Protein AF-A0A151T095-F1 (afdb_monomer_lite)

Sequence (89 aa):
MLSLFFLTIGLPEVTTLININHNLERVPTVVAFVESMTPTGKGNYTINLKDPTATIGASLHYKVKQHQQYGEDIVVRCVLILKQVIFVV

pLDDT: mean 86.76, std 11.61, range [53.62, 97.25]

Structure (mmCIF, N/CA/C/O backbone):
data_AF-A0A151T095-F1
#
_entry.id   AF-A0A151T095-F1
#
loop_
_atom_site.group_PDB
_atom_site.id
_atom_site.type_symbol
_atom_site.label_atom_id
_atom_site.label_alt_id
_atom_site.label_comp_id
_atom_site.label_asym_id
_atom_site.label_entity_id
_atom_site.label_seq_id
_atom_site.pdbx_PDB_ins_code
_atom_site.Cartn_x
_atom_site.Cartn_y
_atom_site.Cartn_z
_atom_site.occupancy
_atom_site.B_iso_or_equiv
_atom_site.auth_seq_id
_atom_site.auth_comp_id
_atom_site.auth_as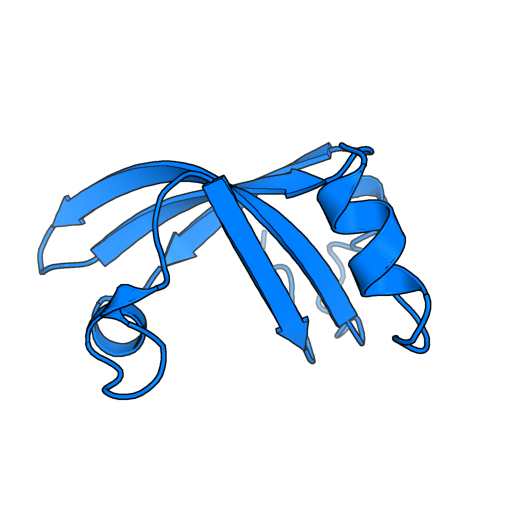ym_id
_atom_site.auth_atom_id
_atom_site.pdbx_PDB_model_num
ATOM 1 N N . MET A 1 1 ? 4.819 -13.755 1.433 1.00 53.62 1 MET A N 1
ATOM 2 C CA . MET A 1 1 ? 5.758 -13.717 0.289 1.00 53.62 1 MET A CA 1
ATOM 3 C C . MET A 1 1 ? 5.335 -14.677 -0.822 1.00 53.62 1 MET A C 1
ATOM 5 O O . MET A 1 1 ? 5.131 -14.205 -1.927 1.00 53.62 1 MET A O 1
ATOM 9 N N . LEU A 1 2 ? 5.079 -15.963 -0.529 1.00 54.16 2 LEU A N 1
ATOM 10 C CA . LEU A 1 2 ? 4.579 -16.947 -1.513 1.00 54.16 2 LEU A CA 1
ATOM 11 C C . LEU A 1 2 ? 3.288 -16.517 -2.243 1.00 54.16 2 LEU A C 1
ATOM 13 O O . LEU A 1 2 ? 3.164 -16.738 -3.438 1.00 54.16 2 LEU A O 1
ATOM 17 N N . SER A 1 3 ? 2.356 -15.847 -1.553 1.00 55.97 3 SER A N 1
ATOM 18 C CA . SER A 1 3 ? 1.069 -15.412 -2.129 1.00 55.97 3 SER A CA 1
ATOM 19 C C . SER A 1 3 ? 1.192 -14.438 -3.315 1.00 55.97 3 SER A C 1
ATOM 21 O O . SER A 1 3 ? 0.462 -14.597 -4.288 1.00 55.97 3 SER A O 1
ATOM 23 N N . LEU A 1 4 ? 2.128 -13.477 -3.288 1.00 60.91 4 LEU A N 1
ATOM 24 C CA . LEU A 1 4 ? 2.323 -12.562 -4.423 1.00 60.91 4 LEU A CA 1
ATOM 25 C C . LEU A 1 4 ? 2.902 -13.283 -5.643 1.00 60.91 4 LEU A C 1
ATOM 27 O O . LEU A 1 4 ? 2.476 -13.011 -6.759 1.00 60.91 4 LEU A O 1
ATOM 31 N N . PHE A 1 5 ? 3.836 -14.215 -5.425 1.00 58.06 5 PHE A N 1
ATOM 32 C CA . PHE A 1 5 ? 4.525 -14.920 -6.506 1.00 58.06 5 PHE A CA 1
ATOM 33 C C . PHE A 1 5 ? 3.549 -15.702 -7.397 1.00 58.06 5 PHE A C 1
ATOM 35 O O . PHE A 1 5 ? 3.698 -15.709 -8.612 1.00 58.06 5 PHE A O 1
ATOM 42 N N . PHE A 1 6 ? 2.503 -16.303 -6.819 1.00 61.38 6 PHE A N 1
ATOM 43 C CA . PHE A 1 6 ? 1.476 -16.993 -7.605 1.00 61.38 6 PHE A CA 1
ATOM 44 C C . PHE A 1 6 ? 0.562 -16.038 -8.386 1.00 61.38 6 PHE A C 1
ATOM 46 O O . PHE A 1 6 ? 0.176 -16.355 -9.507 1.00 61.38 6 PHE A O 1
ATOM 53 N N . LEU A 1 7 ? 0.245 -14.859 -7.840 1.00 65.06 7 LEU A N 1
ATOM 54 C CA . LEU A 1 7 ? -0.616 -13.872 -8.509 1.00 65.06 7 LEU A CA 1
ATOM 55 C C . LEU A 1 7 ? 0.060 -13.232 -9.728 1.00 65.06 7 LEU A C 1
ATOM 57 O O . LEU A 1 7 ? -0.623 -12.806 -10.657 1.00 65.06 7 LEU A O 1
ATOM 61 N N . THR A 1 8 ? 1.392 -13.195 -9.757 1.00 65.94 8 THR A N 1
ATOM 62 C CA . THR A 1 8 ? 2.148 -12.644 -10.887 1.00 65.94 8 THR A CA 1
ATOM 63 C C . THR A 1 8 ? 2.268 -13.602 -12.076 1.00 65.94 8 THR A C 1
ATOM 65 O O . THR A 1 8 ? 2.531 -13.137 -13.179 1.00 65.94 8 THR A O 1
ATOM 68 N N . ILE A 1 9 ? 2.030 -14.913 -11.904 1.00 66.62 9 ILE A N 1
ATOM 69 C CA . ILE A 1 9 ? 2.243 -15.944 -12.950 1.00 66.62 9 ILE A CA 1
ATOM 70 C C . ILE A 1 9 ? 1.319 -15.772 -14.178 1.00 66.62 9 ILE A C 1
ATOM 72 O O . ILE A 1 9 ? 1.589 -16.340 -15.231 1.00 66.62 9 ILE A O 1
ATOM 76 N N . GLY A 1 10 ? 0.273 -14.944 -14.099 1.00 67.88 10 GLY A N 1
ATOM 77 C CA . GLY A 1 10 ? -0.629 -14.646 -15.223 1.00 67.88 10 GLY A CA 1
ATOM 78 C C . GLY A 1 10 ? -0.729 -13.168 -15.606 1.00 67.88 10 GLY A C 1
ATOM 79 O O . GLY A 1 10 ? -1.584 -12.819 -16.419 1.00 67.88 10 GLY A O 1
ATOM 80 N N . LEU A 1 11 ? 0.082 -12.288 -15.012 1.00 73.94 11 LEU A N 1
ATOM 81 C CA . LEU A 1 11 ? 0.023 -10.850 -15.275 1.00 73.94 11 LEU A CA 1
ATOM 82 C C . LEU A 1 11 ? 1.165 -10.450 -16.217 1.00 73.94 11 LEU A C 1
ATOM 84 O O . LEU A 1 11 ? 2.327 -10.545 -15.818 1.00 73.94 11 LEU A O 1
ATOM 88 N N . PRO A 1 12 ? 0.876 -9.994 -17.450 1.00 66.94 12 PRO A N 1
ATOM 89 C CA . PRO A 1 12 ? 1.916 -9.422 -18.288 1.00 66.94 12 PRO A CA 1
ATOM 90 C C . PRO A 1 12 ? 2.434 -8.138 -17.627 1.00 66.94 12 PRO A C 1
ATOM 92 O O . PRO A 1 12 ? 1.646 -7.288 -17.210 1.00 66.94 12 PRO A O 1
ATOM 95 N N . GLU A 1 13 ? 3.760 -8.013 -17.545 1.00 81.94 13 GLU A N 1
ATOM 96 C CA . GLU A 1 13 ? 4.446 -6.749 -17.249 1.00 81.94 13 GLU A CA 1
ATOM 97 C C . GLU A 1 13 ? 4.169 -6.174 -15.840 1.00 81.94 13 GLU A C 1
ATOM 99 O O . GLU A 1 13 ? 3.685 -5.055 -15.662 1.00 81.94 13 GLU A O 1
ATOM 104 N N . VAL A 1 14 ? 4.485 -6.961 -14.803 1.00 87.50 14 VAL A N 1
ATOM 105 C CA . VAL A 1 14 ? 4.461 -6.496 -13.405 1.00 87.50 14 VAL A CA 1
ATOM 106 C C . VAL A 1 14 ? 5.718 -5.681 -13.105 1.00 87.50 14 VAL A C 1
ATOM 108 O O . VAL A 1 14 ? 6.833 -6.202 -13.136 1.00 87.50 14 VAL A O 1
ATOM 111 N N . THR A 1 15 ? 5.534 -4.409 -12.767 1.00 89.81 15 THR A N 1
ATOM 112 C CA . THR A 1 15 ? 6.601 -3.521 -12.304 1.00 89.81 15 THR A CA 1
ATOM 113 C C . THR A 1 15 ? 6.779 -3.667 -10.793 1.00 89.81 15 THR A C 1
ATOM 115 O O . THR A 1 15 ? 5.818 -3.553 -10.030 1.00 89.81 15 THR A O 1
ATOM 118 N N . THR A 1 16 ? 8.014 -3.923 -10.356 1.00 90.12 16 THR A N 1
ATOM 119 C CA . THR A 1 16 ? 8.374 -3.953 -8.932 1.00 90.12 16 THR A CA 1
ATOM 120 C C . THR A 1 16 ? 8.371 -2.547 -8.346 1.00 90.12 16 THR A C 1
ATOM 122 O O . THR A 1 16 ? 8.706 -1.580 -9.033 1.00 90.12 16 THR A O 1
ATOM 125 N N . LEU A 1 17 ? 8.036 -2.424 -7.062 1.00 89.88 17 LEU A N 1
ATOM 126 C CA . LEU A 1 17 ? 7.925 -1.123 -6.398 1.00 89.88 17 LEU A CA 1
ATOM 127 C C . LEU A 1 17 ? 9.228 -0.315 -6.451 1.00 89.88 17 LEU A C 1
ATOM 129 O O . LEU A 1 17 ? 9.175 0.892 -6.671 1.00 89.88 17 LEU A O 1
ATOM 133 N N . ILE A 1 18 ? 10.389 -0.966 -6.313 1.00 89.19 18 ILE A N 1
ATOM 134 C CA . ILE A 1 18 ? 11.699 -0.291 -6.384 1.00 89.19 18 ILE A CA 1
ATOM 135 C C . ILE A 1 18 ? 12.005 0.320 -7.764 1.00 89.19 18 ILE A C 1
ATOM 137 O O . ILE A 1 18 ? 12.816 1.235 -7.859 1.00 89.19 18 ILE A O 1
ATOM 141 N N . ASN A 1 19 ? 11.358 -0.173 -8.825 1.00 87.31 19 ASN A N 1
ATOM 142 C CA . ASN A 1 19 ? 11.579 0.268 -10.204 1.00 87.31 19 ASN A CA 1
ATOM 143 C C . ASN A 1 19 ? 10.520 1.270 -10.687 1.00 87.31 19 ASN A C 1
ATOM 145 O O . ASN A 1 19 ? 10.525 1.642 -11.862 1.00 87.31 19 ASN A O 1
ATOM 149 N N . ILE A 1 20 ? 9.598 1.703 -9.821 1.00 84.25 20 ILE A N 1
ATOM 150 C CA . ILE A 1 20 ? 8.627 2.733 -10.186 1.00 84.25 20 ILE A CA 1
ATOM 151 C C . ILE A 1 20 ? 9.370 4.060 -10.347 1.00 84.25 20 ILE A C 1
ATOM 153 O O . ILE A 1 20 ? 9.871 4.638 -9.386 1.00 84.25 20 ILE A O 1
ATOM 157 N N . ASN A 1 21 ? 9.437 4.534 -11.589 1.00 75.31 21 ASN A N 1
ATOM 158 C CA . ASN A 1 21 ? 10.074 5.794 -11.928 1.00 75.31 21 ASN A CA 1
ATOM 159 C C . ASN A 1 21 ? 9.230 6.983 -11.428 1.00 75.31 21 ASN A C 1
ATOM 161 O O . ASN A 1 21 ? 8.014 7.024 -11.606 1.00 75.31 21 ASN A O 1
ATOM 165 N N . HIS A 1 22 ? 9.891 7.984 -10.852 1.00 71.81 22 HIS A N 1
ATOM 166 C CA . HIS A 1 22 ? 9.280 9.225 -10.375 1.00 71.81 22 HIS A CA 1
ATOM 167 C C . HIS A 1 22 ? 8.984 10.246 -11.492 1.00 71.81 22 HIS A C 1
ATOM 169 O O . HIS A 1 22 ? 8.421 11.304 -11.224 1.00 71.81 22 HIS A O 1
ATOM 175 N N . ASN A 1 23 ? 9.316 9.939 -12.750 1.00 74.12 23 ASN A N 1
ATOM 176 C CA . ASN A 1 23 ? 9.146 10.835 -13.903 1.00 74.12 23 ASN A CA 1
ATOM 177 C C . ASN A 1 23 ? 7.693 10.949 -14.426 1.00 74.12 23 ASN A C 1
ATOM 179 O O . ASN A 1 23 ? 7.497 11.288 -15.591 1.00 74.12 23 ASN A O 1
ATOM 183 N N . LEU A 1 24 ? 6.674 10.659 -13.605 1.00 67.94 24 LEU A N 1
ATOM 184 C CA . LEU A 1 24 ? 5.240 10.669 -13.969 1.00 67.94 24 LEU A CA 1
ATOM 185 C C . LEU A 1 24 ? 4.833 9.690 -15.091 1.00 67.94 24 LEU A C 1
ATOM 187 O O . LEU A 1 24 ? 3.704 9.742 -15.584 1.00 67.94 24 LEU A O 1
ATOM 191 N N . GLU A 1 25 ? 5.720 8.778 -15.486 1.00 82.88 25 GLU A N 1
ATOM 192 C CA . GLU A 1 25 ? 5.411 7.735 -16.458 1.00 82.88 25 GLU A CA 1
ATOM 193 C C . GLU A 1 25 ? 4.437 6.715 -15.851 1.00 82.88 25 GLU A C 1
ATOM 195 O O . GLU A 1 25 ? 4.585 6.286 -14.704 1.00 82.88 25 GLU A O 1
ATOM 200 N N . ARG A 1 26 ? 3.406 6.338 -16.618 1.00 86.88 26 ARG A N 1
ATOM 201 C CA . ARG A 1 26 ? 2.440 5.323 -16.186 1.00 86.88 26 ARG A CA 1
ATOM 202 C C . ARG A 1 26 ? 3.072 3.945 -16.267 1.00 86.88 26 ARG A C 1
ATOM 204 O O . ARG A 1 26 ? 3.357 3.473 -17.363 1.00 86.88 26 ARG A O 1
ATOM 211 N N . VAL A 1 27 ? 3.183 3.267 -15.130 1.00 88.94 27 VAL A N 1
ATOM 212 C CA . VAL A 1 27 ? 3.593 1.860 -15.111 1.00 88.94 27 VAL A CA 1
ATOM 213 C C . VAL A 1 27 ? 2.376 0.940 -15.323 1.00 88.94 27 VAL A C 1
ATOM 215 O O . VAL A 1 27 ? 1.297 1.217 -14.775 1.00 88.94 27 VAL A O 1
ATOM 218 N N . PRO A 1 28 ? 2.497 -0.147 -16.116 1.00 88.75 28 PRO A N 1
ATOM 219 C CA . PRO A 1 28 ? 1.349 -0.958 -16.528 1.00 88.75 28 PRO A CA 1
ATOM 220 C C . PRO A 1 28 ? 0.607 -1.617 -15.365 1.00 88.75 28 PRO A C 1
ATOM 222 O O . PRO A 1 28 ? -0.609 -1.438 -15.240 1.00 88.75 28 PRO A O 1
ATOM 225 N N . THR A 1 29 ? 1.330 -2.354 -14.516 1.00 91.75 29 THR A N 1
ATOM 226 C CA . THR A 1 29 ? 0.764 -3.118 -13.400 1.00 91.75 29 THR A CA 1
ATOM 227 C C . THR A 1 29 ? 1.719 -3.135 -12.212 1.00 91.75 29 THR A C 1
ATOM 229 O O . THR A 1 29 ? 2.904 -3.412 -12.368 1.00 91.75 29 THR A O 1
ATOM 232 N N . VAL A 1 30 ? 1.187 -2.920 -11.012 1.00 90.88 30 VAL A N 1
ATOM 233 C CA . VAL A 1 30 ? 1.886 -3.090 -9.734 1.00 90.88 30 VAL A CA 1
ATOM 234 C C . VAL A 1 30 ? 1.097 -4.076 -8.884 1.00 90.88 30 VAL A C 1
ATOM 236 O O . VAL A 1 30 ? -0.121 -3.950 -8.744 1.00 90.88 30 VAL A O 1
ATOM 239 N N . VAL A 1 31 ? 1.792 -5.047 -8.295 1.00 92.25 31 VAL A N 1
ATOM 240 C CA . VAL A 1 31 ? 1.204 -6.007 -7.354 1.00 92.25 31 VAL A CA 1
ATOM 241 C C . VAL A 1 31 ? 1.882 -5.831 -6.006 1.00 92.25 31 VAL A C 1
ATOM 243 O O . VAL A 1 31 ? 3.083 -6.046 -5.879 1.00 92.25 31 VAL A O 1
ATOM 246 N N . ALA A 1 32 ? 1.114 -5.440 -4.995 1.00 93.19 32 ALA A N 1
ATOM 247 C CA . ALA A 1 32 ? 1.629 -5.177 -3.656 1.00 93.19 32 ALA A CA 1
ATOM 248 C C . ALA A 1 32 ? 0.579 -5.541 -2.607 1.00 93.19 32 ALA A C 1
ATOM 250 O O . ALA A 1 32 ? -0.619 -5.445 -2.869 1.00 93.19 32 ALA A O 1
ATOM 251 N N . PHE A 1 33 ? 1.004 -5.947 -1.412 1.00 94.31 33 PHE A N 1
ATOM 252 C CA . PHE A 1 33 ? 0.081 -6.139 -0.296 1.00 94.31 33 PHE A CA 1
ATOM 253 C C . PHE A 1 33 ? 0.047 -4.923 0.623 1.00 94.31 33 PHE A C 1
ATOM 255 O O . PHE A 1 33 ? 1.035 -4.199 0.757 1.00 94.31 33 PHE A O 1
ATOM 262 N N . VAL A 1 34 ? -1.087 -4.719 1.287 1.00 96.19 34 VAL A N 1
ATOM 263 C CA . VAL A 1 34 ? -1.256 -3.656 2.281 1.00 96.19 34 VAL A CA 1
ATOM 264 C C . VAL A 1 34 ? -0.541 -4.065 3.571 1.00 96.19 34 VAL A C 1
ATOM 266 O O . VAL A 1 34 ? -1.017 -4.920 4.322 1.00 96.19 34 VAL A O 1
ATOM 269 N N . GLU A 1 35 ? 0.624 -3.482 3.839 1.00 97.00 35 GLU A N 1
ATOM 270 C CA . GLU A 1 35 ? 1.417 -3.758 5.041 1.00 97.00 35 GLU A CA 1
ATOM 271 C C . GLU A 1 35 ? 0.781 -3.143 6.292 1.00 97.00 35 GLU A C 1
ATOM 273 O O . GLU A 1 35 ? 0.671 -3.819 7.323 1.00 97.00 35 GLU A O 1
ATOM 278 N N . SER A 1 36 ? 0.322 -1.896 6.175 1.00 97.25 36 SER A N 1
ATOM 279 C CA . SER A 1 36 ? -0.390 -1.146 7.210 1.00 97.25 36 SER A CA 1
ATOM 280 C C . SER A 1 36 ? -1.426 -0.202 6.597 1.00 97.25 36 SER A C 1
ATOM 282 O O . SER A 1 36 ? -1.349 0.155 5.420 1.00 97.25 36 SER A O 1
ATOM 284 N N . MET A 1 37 ? -2.405 0.194 7.411 1.00 96.88 37 MET A N 1
ATOM 285 C CA . MET A 1 37 ? -3.458 1.135 7.041 1.00 96.88 37 MET A CA 1
ATOM 286 C C . MET A 1 37 ? -3.838 1.984 8.257 1.00 96.88 37 MET A C 1
ATOM 288 O O . MET A 1 37 ? -4.250 1.443 9.281 1.00 96.88 37 MET A O 1
ATOM 292 N N . THR A 1 38 ? -3.724 3.304 8.129 1.00 96.94 38 THR A N 1
ATOM 293 C CA . THR A 1 38 ? -3.980 4.276 9.198 1.00 96.94 38 THR A CA 1
ATOM 294 C C . THR A 1 38 ? -5.055 5.265 8.747 1.00 96.94 38 THR A C 1
ATOM 296 O O . THR A 1 38 ? -4.852 5.941 7.737 1.00 96.94 38 THR A O 1
ATOM 299 N N . PRO A 1 39 ? -6.191 5.391 9.455 1.00 95.75 39 PRO A N 1
ATOM 300 C CA . PRO A 1 39 ? -7.197 6.404 9.142 1.00 95.75 39 PRO A CA 1
ATOM 301 C C . PRO A 1 39 ? -6.625 7.819 9.314 1.00 95.75 39 PRO A C 1
ATOM 303 O O . PRO A 1 39 ? -6.028 8.119 10.344 1.00 95.75 39 PRO A O 1
ATOM 306 N N . THR A 1 40 ? -6.833 8.700 8.336 1.00 91.94 40 THR A N 1
ATOM 307 C CA . THR A 1 40 ? -6.365 10.103 8.382 1.00 91.94 40 THR A CA 1
ATOM 308 C C . THR A 1 40 ? -7.489 11.115 8.617 1.00 91.94 40 THR A C 1
ATOM 310 O O . THR A 1 40 ? -7.226 12.258 8.982 1.00 91.94 40 THR A O 1
ATOM 313 N N . GLY A 1 41 ? -8.750 10.702 8.437 1.00 88.50 41 GLY A N 1
ATOM 314 C CA . GLY A 1 41 ? -9.946 11.533 8.616 1.00 88.50 41 GLY A CA 1
ATOM 315 C C . GLY A 1 41 ? -10.869 11.520 7.394 1.00 88.50 41 GLY A C 1
ATOM 316 O O . GLY A 1 41 ? -10.454 11.203 6.278 1.00 88.50 41 GLY A O 1
ATOM 317 N N . LYS A 1 42 ? -12.156 11.840 7.599 1.00 89.44 42 LYS A N 1
ATOM 318 C CA . LYS A 1 42 ? -13.209 11.798 6.554 1.00 89.44 42 LYS A CA 1
ATOM 319 C C . LYS A 1 42 ? -13.283 10.452 5.801 1.00 89.44 42 LYS A C 1
ATOM 321 O O . LYS A 1 42 ? -13.624 10.415 4.625 1.00 89.44 42 LYS A O 1
ATOM 326 N N . GLY A 1 43 ? -12.918 9.358 6.473 1.00 89.19 43 GLY A N 1
ATOM 327 C CA . GLY A 1 43 ? -12.886 8.013 5.892 1.00 89.19 43 GLY A CA 1
ATOM 328 C C . GLY A 1 43 ? -11.722 7.739 4.932 1.00 89.19 43 GLY A C 1
ATOM 329 O O . GLY A 1 43 ? -11.746 6.714 4.261 1.00 89.19 43 GLY A O 1
ATOM 330 N N . ASN A 1 44 ? -10.727 8.628 4.828 1.00 94.75 44 ASN A N 1
ATOM 331 C CA . ASN A 1 44 ? -9.499 8.360 4.074 1.00 94.75 44 ASN A CA 1
ATOM 332 C C . ASN A 1 44 ? -8.483 7.608 4.936 1.00 94.75 44 ASN A C 1
ATOM 334 O O . ASN A 1 44 ? -8.524 7.673 6.171 1.00 94.75 44 ASN A O 1
ATOM 338 N N . TYR A 1 45 ? -7.546 6.940 4.268 1.00 96.25 45 TYR A N 1
ATOM 339 C CA . TYR A 1 45 ? -6.480 6.192 4.919 1.00 96.25 45 TYR A CA 1
ATOM 340 C C . TYR A 1 45 ? -5.134 6.495 4.271 1.00 96.25 45 TYR A C 1
ATOM 342 O O . TYR A 1 45 ? -5.042 6.646 3.055 1.00 96.25 45 TYR A O 1
ATOM 350 N N . THR A 1 46 ? -4.080 6.517 5.073 1.00 96.25 46 THR A N 1
ATOM 351 C CA . THR A 1 46 ? -2.719 6.292 4.588 1.00 96.25 46 THR A CA 1
ATOM 352 C C . THR A 1 46 ? -2.464 4.796 4.625 1.00 96.25 46 THR A C 1
ATOM 354 O O . THR A 1 46 ? -2.744 4.148 5.635 1.00 96.25 46 THR A O 1
ATOM 357 N N . ILE A 1 47 ? -1.946 4.240 3.538 1.00 96.62 47 ILE A N 1
ATOM 358 C CA . ILE A 1 47 ? -1.574 2.829 3.444 1.00 96.62 47 ILE A CA 1
ATOM 359 C C . ILE A 1 47 ? -0.100 2.706 3.089 1.00 96.62 47 ILE A C 1
ATOM 361 O O . ILE A 1 47 ? 0.429 3.523 2.339 1.00 96.62 47 ILE A O 1
ATOM 365 N N . ASN A 1 48 ? 0.541 1.657 3.590 1.00 96.62 48 ASN A N 1
ATOM 366 C CA . ASN A 1 48 ? 1.849 1.237 3.103 1.00 96.62 48 ASN A CA 1
ATOM 367 C C . ASN A 1 48 ? 1.661 0.008 2.218 1.00 96.62 48 ASN A C 1
ATOM 369 O O . ASN A 1 48 ? 1.112 -1.003 2.662 1.00 96.62 48 ASN A O 1
ATOM 373 N N . LEU A 1 49 ? 2.093 0.107 0.965 1.00 95.06 49 LEU A N 1
ATOM 374 C CA . LEU A 1 49 ? 2.090 -0.982 -0.002 1.00 95.06 49 LEU A CA 1
ATOM 375 C C . LEU A 1 49 ? 3.467 -1.620 -0.037 1.00 95.06 49 LEU A C 1
ATOM 377 O O . LEU A 1 49 ? 4.470 -0.915 -0.111 1.00 95.06 49 LEU A O 1
ATOM 381 N N . LYS A 1 50 ? 3.512 -2.948 -0.009 1.00 94.06 50 LYS A N 1
ATOM 382 C CA . LYS A 1 50 ? 4.761 -3.699 0.017 1.00 94.06 50 LYS A CA 1
ATOM 383 C C . LYS A 1 50 ? 4.776 -4.813 -1.010 1.00 94.06 50 LYS A C 1
ATOM 385 O O . LYS A 1 50 ? 3.821 -5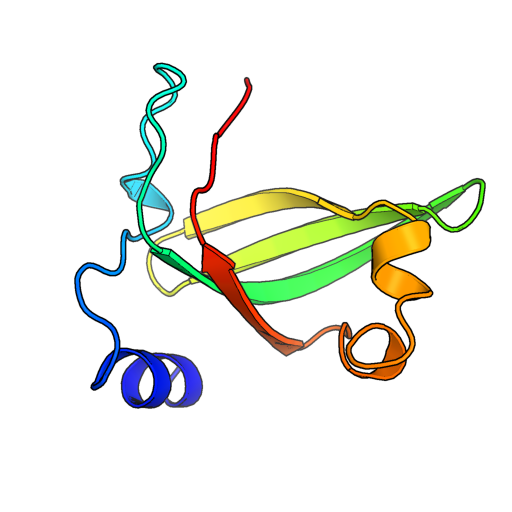.582 -1.134 1.00 94.06 50 LYS A O 1
ATOM 390 N N . ASP A 1 51 ? 5.901 -4.933 -1.689 1.00 91.56 51 ASP A N 1
ATOM 391 C CA . ASP A 1 51 ? 6.279 -6.092 -2.485 1.00 91.56 51 ASP A CA 1
ATOM 392 C C . ASP A 1 51 ? 7.619 -6.645 -1.942 1.00 91.56 51 ASP A C 1
ATOM 394 O O . ASP A 1 51 ? 8.135 -6.145 -0.937 1.00 91.56 51 ASP A O 1
ATOM 398 N N . PRO A 1 52 ? 8.191 -7.717 -2.515 1.00 89.94 52 PRO A N 1
ATOM 399 C CA . PRO A 1 52 ? 9.490 -8.226 -2.068 1.00 89.94 52 PRO A CA 1
ATOM 400 C C . PRO A 1 52 ? 10.663 -7.241 -2.217 1.00 89.94 52 PRO A C 1
ATOM 402 O O . PRO A 1 52 ? 11.726 -7.505 -1.663 1.00 89.94 52 PRO A O 1
ATOM 405 N N . THR A 1 53 ? 10.499 -6.150 -2.971 1.00 91.75 53 THR A N 1
ATOM 406 C CA . THR A 1 53 ? 11.572 -5.219 -3.341 1.00 91.75 53 THR A CA 1
ATOM 407 C C . THR A 1 53 ? 11.564 -3.927 -2.530 1.00 91.75 53 THR A C 1
ATOM 409 O O . THR A 1 53 ? 12.637 -3.414 -2.219 1.00 91.75 53 THR A O 1
ATOM 412 N N . ALA A 1 54 ? 10.392 -3.400 -2.167 1.00 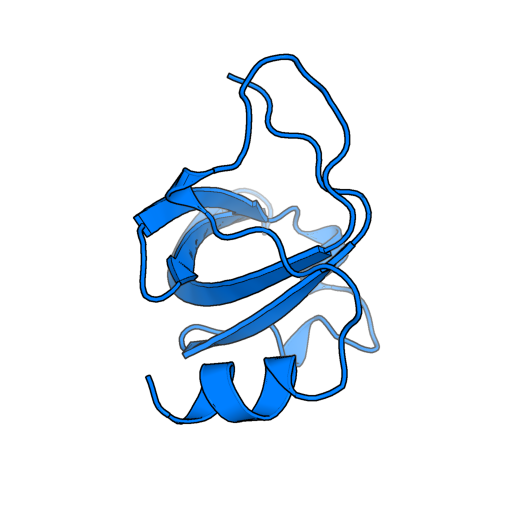92.81 54 ALA A N 1
ATOM 413 C CA . ALA A 1 54 ? 10.270 -2.149 -1.424 1.00 92.81 54 ALA A CA 1
ATOM 414 C C . ALA A 1 54 ? 8.934 -2.029 -0.668 1.00 92.81 54 ALA A C 1
ATOM 416 O O . ALA A 1 54 ? 7.989 -2.792 -0.882 1.00 92.81 54 ALA A O 1
ATOM 417 N N . THR A 1 55 ? 8.863 -1.017 0.199 1.00 94.12 55 THR A N 1
ATOM 418 C CA . THR A 1 55 ? 7.617 -0.499 0.778 1.00 94.12 55 THR A CA 1
ATOM 419 C C . THR A 1 55 ? 7.430 0.941 0.303 1.00 94.12 55 THR A C 1
ATOM 421 O O . THR A 1 55 ? 8.353 1.745 0.428 1.00 94.12 55 THR A O 1
ATOM 424 N N . ILE A 1 56 ? 6.241 1.284 -0.196 1.00 92.00 56 ILE A N 1
ATOM 425 C CA . ILE A 1 56 ? 5.867 2.652 -0.580 1.00 92.00 56 ILE A CA 1
ATOM 426 C C . ILE A 1 56 ? 4.648 3.128 0.215 1.00 92.00 56 ILE A C 1
ATOM 428 O O . ILE A 1 56 ? 3.740 2.349 0.507 1.00 92.00 56 ILE A O 1
ATOM 432 N N . GLY A 1 57 ? 4.613 4.417 0.547 1.00 92.75 57 GLY A N 1
ATOM 433 C CA . GLY A 1 57 ? 3.427 5.055 1.117 1.00 92.75 57 GLY A CA 1
ATOM 434 C C . GLY A 1 57 ? 2.437 5.458 0.024 1.00 92.75 57 GLY A C 1
ATOM 435 O O . GLY A 1 57 ? 2.838 5.903 -1.050 1.00 92.75 57 GLY A O 1
ATOM 436 N N . ALA A 1 58 ? 1.142 5.327 0.297 1.00 92.62 58 ALA A N 1
ATOM 437 C CA . ALA A 1 58 ? 0.076 5.776 -0.590 1.00 92.62 58 ALA A CA 1
ATOM 438 C C . ALA A 1 58 ? -1.132 6.301 0.197 1.00 92.62 58 ALA A C 1
ATOM 440 O O . ALA A 1 58 ? -1.332 5.992 1.374 1.00 92.62 58 ALA A O 1
ATOM 441 N N . SER A 1 59 ? -1.967 7.092 -0.476 1.00 93.69 59 SER A N 1
ATOM 442 C CA . SER A 1 59 ? -3.255 7.543 0.055 1.00 93.69 59 SER A CA 1
ATOM 443 C C . SER A 1 59 ? -4.391 6.714 -0.533 1.00 93.69 59 SER A C 1
ATOM 445 O O . SER A 1 59 ? -4.517 6.594 -1.750 1.00 93.69 59 SER A O 1
ATOM 447 N N . LEU A 1 60 ? -5.256 6.186 0.327 1.00 95.12 60 LEU A N 1
ATOM 448 C CA . LEU A 1 60 ? -6.492 5.514 -0.049 1.00 95.12 60 LEU A CA 1
ATOM 449 C C . LEU A 1 60 ? -7.673 6.457 0.190 1.00 95.12 60 LEU A C 1
ATOM 451 O O . LEU A 1 60 ? -8.043 6.758 1.328 1.00 95.12 60 LEU A O 1
ATOM 455 N N . HIS A 1 61 ? -8.275 6.913 -0.905 1.00 95.06 61 HIS A N 1
ATOM 456 C CA . HIS A 1 61 ? -9.445 7.780 -0.862 1.00 95.06 61 HIS A CA 1
ATOM 457 C C . HIS A 1 61 ? -10.688 7.013 -0.382 1.00 95.06 61 HIS A C 1
ATOM 459 O O . HIS A 1 61 ? -10.939 5.890 -0.828 1.00 95.06 61 HIS A O 1
ATOM 465 N N . TYR A 1 62 ? -11.518 7.633 0.461 1.00 94.50 62 TYR A N 1
ATOM 466 C CA . TYR A 1 62 ? -12.673 6.977 1.098 1.00 94.50 62 TYR A CA 1
ATOM 467 C C . TYR A 1 62 ? -13.643 6.312 0.104 1.00 94.50 62 TYR A C 1
ATOM 469 O O . TYR A 1 62 ? -14.169 5.237 0.375 1.00 94.50 62 TYR A O 1
ATOM 477 N N . LYS A 1 63 ? -13.835 6.903 -1.085 1.00 95.25 63 LYS A N 1
ATOM 478 C CA . LYS A 1 63 ? -14.694 6.334 -2.145 1.00 95.25 63 LYS A CA 1
ATOM 479 C C . LYS A 1 63 ? -14.225 4.965 -2.641 1.00 95.25 63 LYS A C 1
ATOM 481 O O . LYS A 1 63 ? -15.057 4.153 -3.023 1.00 95.25 63 LYS A O 1
ATOM 486 N N . VAL A 1 64 ? -12.917 4.702 -2.629 1.00 93.31 64 VAL A N 1
ATOM 487 C CA . VAL A 1 64 ? -12.377 3.382 -2.988 1.00 93.31 64 VAL A CA 1
ATOM 488 C C . VAL A 1 64 ? -12.756 2.368 -1.909 1.00 93.31 64 VAL A C 1
ATOM 490 O O . VAL A 1 64 ? -13.211 1.273 -2.222 1.00 93.31 64 VAL A O 1
ATOM 493 N N . LYS A 1 65 ? -12.663 2.764 -0.633 1.00 93.25 65 LYS A N 1
ATOM 494 C CA . LYS A 1 65 ? -13.061 1.925 0.504 1.00 93.25 65 LYS A CA 1
ATOM 495 C C . LYS A 1 65 ? -14.579 1.706 0.595 1.00 93.25 65 LYS A C 1
ATOM 497 O O . LYS A 1 65 ? -15.011 0.706 1.149 1.00 93.25 65 LYS A O 1
ATOM 502 N N . GLN A 1 66 ? -15.379 2.605 0.024 1.00 94.81 66 GLN A N 1
ATOM 503 C CA . GLN A 1 66 ? -16.836 2.476 -0.098 1.00 94.81 66 GLN A CA 1
ATOM 504 C C . GLN A 1 66 ? -17.284 1.776 -1.390 1.00 94.81 66 GLN A C 1
ATOM 506 O O . GLN A 1 66 ? -18.484 1.626 -1.614 1.00 94.81 66 GLN A O 1
ATOM 511 N N . HIS A 1 67 ? -16.357 1.374 -2.266 1.00 95.19 67 HIS A N 1
ATOM 512 C CA . HIS A 1 67 ? -16.721 0.720 -3.516 1.00 95.19 67 HIS A CA 1
ATOM 513 C C . HIS A 1 67 ? -17.403 -0.622 -3.229 1.00 95.19 67 HIS A C 1
ATOM 515 O O . HIS A 1 67 ? -16.798 -1.490 -2.607 1.00 95.19 67 HIS A O 1
ATOM 521 N N . GLN A 1 68 ? -18.624 -0.823 -3.729 1.00 94.75 68 GLN A N 1
ATOM 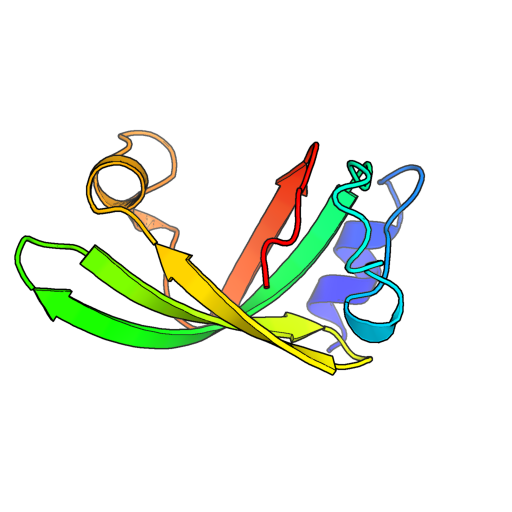522 C CA . GLN A 1 68 ? -19.456 -1.983 -3.383 1.00 94.75 68 GLN A CA 1
ATOM 523 C C . GLN A 1 68 ? -18.778 -3.337 -3.656 1.00 94.75 68 GLN A C 1
ATOM 525 O O . GLN A 1 68 ? -18.996 -4.289 -2.923 1.00 94.75 68 GLN A O 1
ATOM 530 N N . GLN A 1 69 ? -17.946 -3.422 -4.699 1.00 93.00 69 GLN A N 1
ATOM 531 C CA . GLN A 1 69 ? -17.304 -4.679 -5.101 1.00 93.00 69 GLN A CA 1
ATOM 532 C C . GLN A 1 69 ? -15.982 -4.990 -4.383 1.00 93.00 69 GLN A C 1
ATOM 534 O O . GLN A 1 69 ? -15.619 -6.151 -4.285 1.00 93.00 69 GLN A O 1
ATOM 539 N N . TYR A 1 70 ? -15.229 -3.977 -3.949 1.00 89.06 70 TYR A N 1
ATOM 540 C CA . TYR A 1 70 ? -13.836 -4.168 -3.500 1.00 89.06 70 TYR A CA 1
ATOM 541 C C . TYR A 1 70 ? -13.557 -3.529 -2.144 1.00 89.06 70 TYR A C 1
ATOM 543 O O . TYR A 1 70 ? -12.553 -3.824 -1.508 1.00 89.06 70 TYR A O 1
ATOM 551 N N . GLY A 1 71 ? -14.413 -2.605 -1.714 1.00 93.12 71 GLY A N 1
ATOM 552 C CA . GLY A 1 71 ? -14.192 -1.773 -0.546 1.00 93.12 71 GLY A CA 1
ATOM 553 C C . GLY A 1 71 ? -13.995 -2.601 0.713 1.00 93.12 71 GLY A C 1
ATOM 554 O O . GLY A 1 71 ? -13.032 -2.373 1.442 1.00 93.12 71 GLY A O 1
ATOM 555 N N . GLU A 1 72 ? -14.845 -3.599 0.941 1.00 94.12 72 GLU A N 1
ATOM 556 C CA . GLU A 1 72 ? -14.763 -4.476 2.114 1.00 94.12 72 GLU A CA 1
ATOM 557 C C . GLU A 1 72 ? -13.465 -5.298 2.136 1.00 94.12 72 GLU A C 1
ATOM 559 O O . GLU A 1 72 ? -12.834 -5.390 3.189 1.00 94.12 72 GLU A O 1
ATOM 564 N N . ASP A 1 73 ? -12.983 -5.738 0.970 1.00 94.69 73 ASP A N 1
ATOM 565 C CA . ASP A 1 73 ? -11.782 -6.574 0.819 1.00 94.69 73 ASP A CA 1
ATOM 566 C C . ASP A 1 73 ? -10.454 -5.804 0.943 1.00 94.69 73 ASP A C 1
ATOM 568 O O . ASP A 1 73 ? -9.386 -6.401 1.115 1.00 94.69 73 ASP A O 1
ATOM 572 N N . ILE A 1 74 ? -10.477 -4.467 0.877 1.00 95.00 74 ILE A N 1
ATOM 573 C CA . ILE A 1 74 ? -9.268 -3.643 1.041 1.00 95.00 74 ILE A CA 1
ATOM 574 C C . ILE A 1 74 ? -8.906 -3.545 2.529 1.00 95.00 74 ILE A C 1
ATOM 576 O O . ILE A 1 74 ? -9.278 -2.598 3.223 1.00 95.00 74 ILE A O 1
ATOM 580 N N . VAL A 1 75 ? -8.191 -4.538 3.046 1.00 94.88 75 VAL A N 1
ATOM 581 C CA . VAL A 1 75 ? -7.777 -4.632 4.455 1.00 94.88 75 VAL A CA 1
ATOM 582 C C . VAL A 1 75 ? -6.272 -4.844 4.586 1.00 94.88 75 VAL A C 1
ATOM 584 O O . VAL A 1 75 ? -5.581 -5.176 3.627 1.00 94.88 75 VAL A O 1
ATOM 587 N N . VAL A 1 76 ? -5.738 -4.673 5.797 1.00 95.88 76 VAL A N 1
ATOM 588 C CA . VAL A 1 76 ? -4.338 -5.017 6.074 1.00 95.88 76 VAL A CA 1
ATOM 589 C C . VAL A 1 76 ? -4.104 -6.488 5.708 1.00 95.88 76 VAL A C 1
ATOM 591 O O . VAL A 1 76 ? -4.898 -7.354 6.066 1.00 95.88 76 VAL A O 1
ATOM 594 N N . ARG A 1 77 ? -3.000 -6.757 5.005 1.00 93.06 77 ARG A N 1
ATOM 595 C CA . ARG A 1 77 ? -2.617 -8.044 4.394 1.00 93.06 77 ARG A CA 1
ATOM 596 C C . ARG A 1 77 ? -3.380 -8.467 3.138 1.00 93.06 77 ARG A C 1
ATOM 598 O O . ARG A 1 77 ? -3.037 -9.521 2.603 1.00 93.06 77 ARG A O 1
ATOM 605 N N . CYS A 1 78 ? -4.313 -7.675 2.607 1.00 93.06 78 CYS A N 1
ATOM 606 C CA . CYS A 1 78 ? -4.841 -7.950 1.268 1.00 93.06 78 CYS A CA 1
ATOM 607 C C . CYS A 1 78 ? -3.791 -7.644 0.187 1.00 93.06 78 CYS A C 1
ATOM 609 O O . CYS A 1 78 ? -2.882 -6.839 0.408 1.00 93.06 78 CYS A O 1
ATOM 611 N N . VAL A 1 79 ? -3.912 -8.295 -0.973 1.00 92.69 79 VAL A N 1
ATOM 612 C CA . VAL A 1 79 ? -3.087 -8.016 -2.157 1.00 92.69 79 VAL A CA 1
ATOM 613 C C . VAL A 1 79 ? -3.878 -7.130 -3.110 1.00 92.69 79 VAL A C 1
ATOM 615 O O . VAL A 1 79 ? -5.009 -7.451 -3.465 1.00 92.69 79 VAL A O 1
ATOM 618 N N . LEU A 1 80 ? -3.266 -6.032 -3.540 1.00 93.12 80 LEU A N 1
ATOM 619 C CA . LEU A 1 80 ? -3.808 -5.127 -4.540 1.00 93.12 80 LEU A CA 1
ATOM 620 C C . LEU A 1 80 ? -3.083 -5.336 -5.866 1.00 93.12 80 LEU A C 1
ATOM 622 O O . LEU A 1 80 ? -1.853 -5.378 -5.920 1.00 93.12 80 LEU A O 1
ATOM 626 N N . ILE A 1 81 ? -3.869 -5.424 -6.936 1.00 9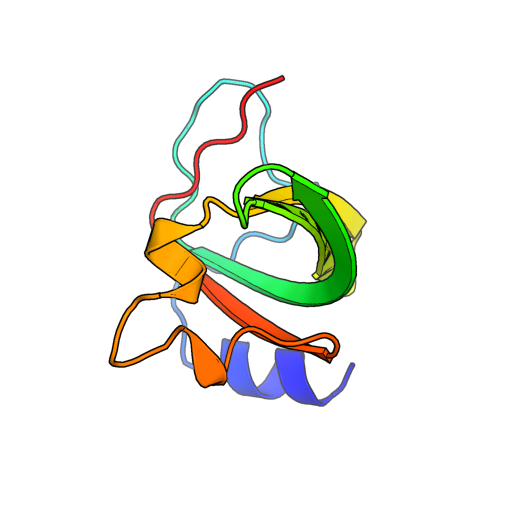2.19 81 ILE A N 1
ATOM 627 C CA . ILE A 1 81 ? -3.389 -5.363 -8.314 1.00 92.19 81 ILE A CA 1
ATOM 628 C C . ILE A 1 81 ? -3.798 -3.992 -8.843 1.00 92.19 81 ILE A C 1
ATOM 630 O O . ILE A 1 81 ? -4.969 -3.749 -9.139 1.00 92.19 81 ILE A O 1
ATOM 634 N N . LEU A 1 82 ? -2.834 -3.082 -8.918 1.00 91.62 82 LEU A N 1
ATOM 635 C CA . LEU A 1 82 ? -3.03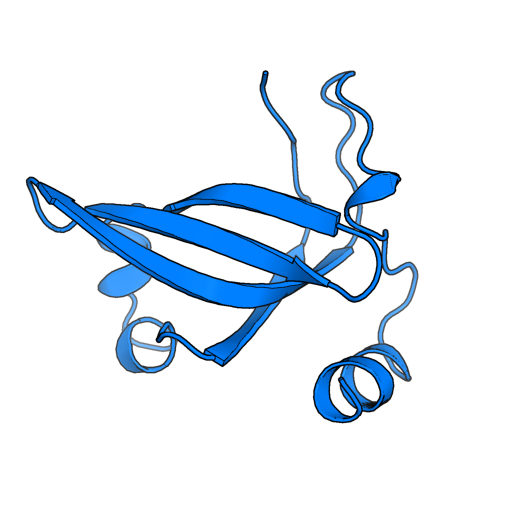5 -1.721 -9.397 1.00 91.62 82 LEU A CA 1
ATOM 636 C C . LEU A 1 82 ? -2.597 -1.649 -10.857 1.00 91.62 82 LEU A C 1
ATOM 638 O O . LEU A 1 82 ? -1.513 -2.112 -11.200 1.00 91.62 82 LEU A O 1
ATOM 642 N N . LYS A 1 83 ? -3.429 -1.071 -11.721 1.00 90.94 83 LYS A N 1
ATOM 643 C CA . LYS A 1 83 ? -3.130 -0.897 -13.149 1.00 90.94 83 LYS A CA 1
ATOM 644 C C . LYS A 1 83 ? -2.984 0.580 -13.480 1.00 90.94 83 LYS A C 1
ATOM 646 O O . LYS A 1 83 ? -3.677 1.397 -12.877 1.00 90.94 83 LYS A O 1
ATOM 651 N N . GLN A 1 84 ? -2.150 0.898 -14.470 1.00 90.06 84 GLN A N 1
ATOM 652 C CA . GLN A 1 84 ? -1.943 2.267 -14.967 1.00 90.06 84 GLN A CA 1
ATOM 653 C C . GLN A 1 84 ? -1.533 3.233 -13.843 1.00 90.06 84 GLN A C 1
ATOM 655 O O . GLN A 1 84 ? -2.138 4.290 -13.647 1.00 90.06 84 GLN A O 1
ATOM 660 N N . VAL A 1 85 ? -0.525 2.835 -13.068 1.00 88.56 85 VAL A N 1
ATOM 661 C CA . VAL A 1 85 ? -0.111 3.546 -11.855 1.00 88.56 85 VAL A CA 1
ATOM 662 C C . VAL A 1 85 ? 0.786 4.722 -12.225 1.00 88.56 85 VAL A C 1
ATOM 664 O O . VAL A 1 85 ? 1.729 4.565 -12.993 1.00 88.56 85 VAL A O 1
ATOM 667 N N . ILE A 1 86 ? 0.502 5.893 -11.653 1.00 86.12 86 ILE A N 1
ATOM 668 C CA . ILE A 1 86 ? 1.394 7.058 -11.673 1.00 86.12 86 ILE A CA 1
ATOM 669 C C . ILE A 1 86 ? 1.916 7.250 -10.257 1.00 86.12 86 ILE A C 1
ATOM 671 O O . ILE A 1 86 ? 1.129 7.256 -9.308 1.00 86.12 86 ILE A O 1
ATOM 675 N N . PHE A 1 87 ? 3.223 7.444 -10.124 1.00 80.69 87 PHE A N 1
ATOM 676 C CA . PHE A 1 87 ? 3.822 7.892 -8.877 1.00 80.69 87 PHE A CA 1
ATOM 677 C C . PHE A 1 87 ? 4.029 9.403 -8.926 1.00 80.69 87 PHE A C 1
ATOM 679 O O . PHE A 1 87 ? 4.623 9.919 -9.871 1.00 80.69 87 PHE A O 1
ATOM 686 N N . VAL A 1 88 ? 3.523 10.105 -7.915 1.00 75.06 88 VAL A N 1
ATOM 687 C CA . VAL A 1 88 ? 3.691 11.553 -7.759 1.00 75.06 88 VAL A CA 1
ATOM 688 C C . VAL A 1 88 ? 4.526 11.773 -6.504 1.00 75.06 88 VAL A C 1
ATOM 690 O O . VAL A 1 88 ? 4.181 11.233 -5.451 1.00 75.06 88 VAL A O 1
ATOM 693 N N . VAL A 1 89 ? 5.633 12.504 -6.648 1.00 63.78 89 VAL A N 1
ATOM 694 C CA . VAL A 1 89 ? 6.515 12.922 -5.545 1.00 63.78 89 VAL A CA 1
ATOM 695 C C . VAL A 1 89 ? 6.059 14.269 -5.009 1.00 63.78 89 VAL A C 1
ATOM 697 O O . VAL A 1 89 ? 5.721 15.134 -5.849 1.00 63.78 89 VAL A O 1
#

Secondary structure (DSSP, 8-state):
-HHHHHHHTT-SSBPPGGG--SSSPPEEEEEEEEEEEEEEETTEEEEEEE-SS-EEEEEE-HHHHT-TTTTTT--TT-EEEEEEE----

Foldseek 3Di:
DVVQVVVCPPDPQEDEPVRQDQPQQFRFKHKWFFQDWADPDPQKIWTWTDDPPDIDIDIGDNVCLVPPPCNVVNDHGHMDIDGRDTDHD

Organism: Cajanus cajan (NCBI:txid3821)

InterPro domains:
  IPR028045 Homologous recombination OB-fold protein [PTHR14523] (23-85)
  IPR058570 Homologous recombination OB-fold protein, OB-fold domain [PF15072] (25-85)

Radius of gyration: 12.98 Å; chains: 1; bounding box: 31×30×28 Å